Protein AF-A0A840R7R4-F1 (afdb_monomer)

pLDDT: mean 83.53, std 17.52, range [41.25, 98.06]

Structure (mmCIF, N/CA/C/O backbone):
data_AF-A0A840R7R4-F1
#
_entry.id   AF-A0A840R7R4-F1
#
loop_
_atom_site.group_PDB
_atom_site.id
_atom_site.type_symbol
_atom_site.label_atom_id
_atom_site.label_alt_id
_atom_site.label_comp_id
_atom_site.label_asym_id
_atom_site.label_entity_id
_atom_site.label_seq_id
_atom_site.pdbx_PDB_ins_code
_atom_site.Cartn_x
_atom_site.Cartn_y
_atom_site.Cartn_z
_atom_site.occupancy
_atom_site.B_iso_or_equiv
_atom_site.auth_seq_id
_atom_site.auth_comp_id
_atom_site.auth_asym_id
_atom_site.auth_atom_id
_atom_site.pdbx_PDB_model_num
ATOM 1 N N . MET A 1 1 ? -15.921 0.313 33.873 1.00 41.25 1 MET A N 1
ATOM 2 C CA . MET A 1 1 ? -14.542 0.799 34.112 1.00 41.25 1 MET A CA 1
ATOM 3 C C . MET A 1 1 ? -14.118 1.669 32.938 1.00 41.25 1 MET A C 1
ATOM 5 O O . MET A 1 1 ? -13.920 1.138 31.855 1.00 41.25 1 MET A O 1
ATOM 9 N N . SER A 1 2 ? -14.050 2.991 33.118 1.00 49.19 2 SER A N 1
ATOM 10 C CA . SER A 1 2 ? -13.535 3.897 32.081 1.00 49.19 2 SER A CA 1
ATOM 11 C C . SER A 1 2 ? -12.012 3.770 32.035 1.00 49.19 2 SER A C 1
ATOM 13 O O . SER A 1 2 ? -11.354 3.938 33.065 1.00 49.19 2 SER A O 1
ATOM 15 N N . ARG A 1 3 ? -11.452 3.403 30.877 1.00 62.91 3 ARG A N 1
ATOM 16 C CA . ARG A 1 3 ? -9.999 3.324 30.683 1.00 62.91 3 ARG A CA 1
ATOM 17 C C . ARG A 1 3 ? -9.459 4.748 30.832 1.00 62.91 3 ARG A C 1
ATOM 19 O O . ARG A 1 3 ? -9.748 5.599 29.996 1.00 62.91 3 ARG A O 1
ATOM 26 N N . LYS A 1 4 ? -8.726 5.029 31.913 1.00 55.53 4 LYS A N 1
ATOM 27 C CA . LYS A 1 4 ? -7.993 6.292 32.035 1.00 55.53 4 LYS A CA 1
ATOM 28 C C . LYS A 1 4 ? -6.941 6.299 30.924 1.00 55.53 4 LYS A C 1
ATOM 30 O O . LYS A 1 4 ? -6.070 5.433 30.924 1.00 55.53 4 LYS A O 1
ATOM 35 N N . PHE A 1 5 ? -7.084 7.208 29.961 1.00 53.44 5 PHE A N 1
ATOM 36 C CA . PHE A 1 5 ? -6.074 7.431 28.929 1.00 53.44 5 PHE A CA 1
ATOM 37 C C . PHE A 1 5 ? -4.764 7.832 29.624 1.00 53.44 5 PHE A C 1
ATOM 39 O O . PHE A 1 5 ? -4.764 8.658 30.538 1.00 53.44 5 PHE A O 1
ATOM 46 N N . SER A 1 6 ? -3.676 7.162 29.258 1.00 62.78 6 SER A N 1
ATOM 47 C CA . SER A 1 6 ? -2.344 7.388 29.814 1.00 62.78 6 SER A CA 1
ATOM 48 C C . SER A 1 6 ? -1.779 8.702 29.272 1.00 62.78 6 SER A C 1
ATOM 50 O O . SER A 1 6 ? -2.176 9.151 28.203 1.00 62.78 6 SER A O 1
ATOM 52 N N . GLN A 1 7 ? -0.816 9.316 29.961 1.00 57.88 7 GLN A N 1
ATOM 53 C CA . GLN A 1 7 ? -0.132 10.543 29.516 1.00 57.88 7 GLN A CA 1
ATOM 54 C C . GLN A 1 7 ? 0.490 10.406 28.103 1.00 57.88 7 GLN A C 1
ATOM 56 O O . GLN A 1 7 ? 0.671 11.389 27.390 1.00 57.88 7 GLN A O 1
ATOM 61 N N . TYR A 1 8 ? 0.750 9.172 27.656 1.00 56.47 8 TYR A N 1
ATOM 62 C CA . TYR A 1 8 ? 1.186 8.846 26.294 1.00 56.47 8 TYR A CA 1
ATOM 63 C C . TYR A 1 8 ? 0.082 8.941 25.227 1.00 56.47 8 TYR A C 1
ATOM 65 O O . TYR A 1 8 ? 0.380 8.996 24.042 1.00 56.47 8 TYR A O 1
ATOM 73 N N . ASP A 1 9 ? -1.191 8.986 25.595 1.00 57.03 9 ASP A N 1
ATOM 74 C CA . ASP A 1 9 ? -2.274 9.111 24.619 1.00 57.03 9 ASP A CA 1
ATOM 75 C C . ASP A 1 9 ? -2.454 10.560 24.132 1.00 57.03 9 ASP A C 1
ATOM 77 O O . ASP A 1 9 ? -3.085 10.805 23.101 1.00 57.03 9 ASP A O 1
ATOM 81 N N . GLU A 1 10 ? -1.876 11.540 24.836 1.00 60.97 10 GLU A N 1
ATOM 82 C CA . GLU A 1 10 ? -1.972 12.952 24.461 1.00 60.97 10 GLU A CA 1
ATOM 83 C C . GLU A 1 10 ? -1.060 13.338 23.292 1.00 60.97 10 GLU A C 1
ATOM 85 O O . GLU A 1 10 ? -1.437 14.208 22.510 1.00 60.97 10 GLU A O 1
ATOM 90 N N . HIS A 1 11 ? 0.078 12.661 23.092 1.00 67.25 11 HIS A N 1
ATOM 91 C CA . HIS A 1 11 ? 1.031 13.042 22.040 1.00 67.25 11 HIS A CA 1
ATOM 92 C C . HIS A 1 11 ? 0.590 12.662 20.618 1.00 67.25 11 HIS A C 1
ATOM 94 O O . HIS A 1 11 ? 1.151 13.166 19.648 1.00 67.25 11 HIS A O 1
ATOM 100 N N . TRP A 1 12 ? -0.426 11.806 20.469 1.00 70.00 12 TRP A N 1
ATOM 101 C CA . TRP A 1 12 ? -0.993 11.454 19.161 1.00 70.00 12 TRP A CA 1
ATOM 102 C C . TRP A 1 12 ? -2.169 12.339 18.747 1.00 70.00 12 TRP A C 1
ATOM 104 O O . TRP A 1 12 ? -2.634 12.255 17.605 1.00 70.00 12 TRP A O 1
ATOM 114 N N . LYS A 1 13 ? -2.676 13.194 19.645 1.00 73.44 13 LYS A N 1
ATOM 115 C CA . LYS A 1 13 ? -3.764 14.118 19.309 1.00 73.44 13 LYS A CA 1
ATOM 116 C C . LYS A 1 13 ? -3.274 15.101 18.244 1.00 73.44 13 LYS A C 1
ATOM 118 O O . LYS A 1 13 ?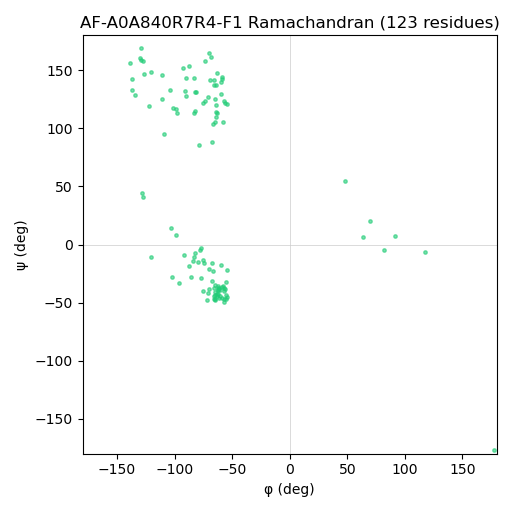 -2.311 15.827 18.448 1.00 73.44 13 LYS A O 1
ATOM 123 N N . GLY A 1 14 ? -3.939 15.105 17.089 1.00 79.94 14 GLY A N 1
ATOM 124 C CA . GLY A 1 14 ? -3.580 15.958 15.949 1.00 79.94 14 GLY A CA 1
ATOM 125 C C . GLY A 1 14 ? -2.451 15.420 15.060 1.00 79.94 14 GLY A C 1
ATOM 126 O O . GLY A 1 14 ? -2.193 16.005 14.011 1.00 79.94 14 GLY A O 1
ATOM 127 N N . VAL A 1 15 ? -1.819 14.293 15.410 1.00 86.38 15 VAL A N 1
ATOM 128 C CA . VAL A 1 15 ? -0.777 13.671 14.581 1.00 86.38 15 VAL A CA 1
ATOM 129 C C . VAL A 1 15 ? -1.400 12.665 13.613 1.00 86.38 15 VAL A C 1
ATOM 131 O O . VAL A 1 15 ? -2.151 11.762 14.002 1.00 86.38 15 VAL A O 1
ATOM 134 N N . ALA A 1 16 ? -1.072 12.804 12.327 1.00 86.12 16 ALA A N 1
ATOM 135 C CA . ALA A 1 16 ? -1.495 11.863 11.300 1.00 86.12 16 ALA A CA 1
ATOM 136 C C . ALA A 1 16 ? -0.862 10.483 11.538 1.00 86.12 16 ALA A C 1
ATOM 138 O O . ALA A 1 16 ? 0.357 10.344 11.607 1.00 86.12 16 ALA A O 1
ATOM 139 N N . HIS A 1 17 ? -1.701 9.455 11.627 1.00 89.19 17 HIS A N 1
ATOM 140 C CA . HIS A 1 17 ? -1.290 8.070 11.824 1.00 89.19 17 HIS A CA 1
ATOM 141 C C . HIS A 1 17 ? -2.124 7.145 10.939 1.00 89.19 17 HIS A C 1
ATOM 143 O O . HIS A 1 17 ? -3.251 7.468 10.554 1.00 89.19 17 HIS A O 1
ATOM 149 N N . ILE A 1 18 ? -1.577 5.973 10.629 1.00 91.56 18 ILE A N 1
ATOM 150 C CA . ILE A 1 18 ? -2.324 4.907 9.963 1.00 91.56 18 ILE A CA 1
ATOM 151 C C . ILE A 1 18 ? -2.986 4.012 11.005 1.00 91.56 18 ILE A C 1
ATOM 153 O O . ILE A 1 18 ? -2.417 3.730 12.057 1.00 91.56 18 ILE A O 1
ATOM 157 N N . ARG A 1 19 ? -4.192 3.536 10.695 1.00 89.88 19 ARG A N 1
ATOM 158 C CA . ARG A 1 19 ? -4.885 2.527 11.498 1.00 89.88 19 ARG A CA 1
ATOM 159 C C . ARG A 1 19 ? -4.953 1.220 10.727 1.00 89.88 19 ARG A C 1
ATOM 161 O O . ARG A 1 19 ? -5.453 1.181 9.597 1.00 89.88 19 ARG A O 1
ATOM 168 N N . ILE A 1 20 ? -4.463 0.163 11.364 1.00 93.12 20 ILE A N 1
ATOM 169 C CA . ILE A 1 20 ? -4.571 -1.212 10.888 1.00 93.12 20 ILE A CA 1
ATOM 170 C C . ILE A 1 20 ? -5.283 -2.005 11.990 1.00 93.12 20 ILE A C 1
ATOM 172 O O . ILE A 1 20 ? -4.780 -2.031 13.115 1.00 93.12 20 ILE A O 1
ATOM 176 N N . PRO A 1 21 ? -6.460 -2.598 11.721 1.00 91.81 21 PRO A N 1
ATOM 177 C CA . PRO A 1 21 ? -7.145 -3.431 12.703 1.00 91.81 21 PRO A CA 1
ATOM 178 C C . PRO A 1 21 ? -6.277 -4.624 13.113 1.00 91.81 21 PRO A C 1
ATOM 180 O O . PRO A 1 21 ? -5.670 -5.266 12.256 1.00 91.81 21 PRO A O 1
ATOM 183 N N . LEU A 1 22 ? -6.268 -4.974 14.404 1.00 93.31 22 LEU A N 1
ATOM 184 C CA . LEU A 1 22 ? -5.521 -6.145 14.886 1.00 93.31 22 LEU A CA 1
ATOM 185 C C . LEU A 1 22 ? -5.968 -7.436 14.189 1.00 93.31 22 LEU A C 1
ATOM 187 O O . LEU A 1 22 ? -5.126 -8.230 13.803 1.00 93.31 22 LEU A O 1
ATOM 191 N N . ALA A 1 23 ? -7.262 -7.575 13.880 1.00 91.44 23 ALA A N 1
ATOM 192 C CA . ALA A 1 23 ? -7.782 -8.708 13.110 1.00 91.44 23 ALA A CA 1
ATOM 193 C C . ALA A 1 23 ? -7.084 -8.903 11.747 1.00 91.44 23 ALA A C 1
ATOM 195 O O . ALA A 1 23 ? -6.928 -10.035 11.294 1.00 91.44 23 ALA A O 1
ATOM 196 N N . VAL A 1 24 ? -6.630 -7.817 11.104 1.00 94.94 24 VAL A N 1
ATOM 197 C CA . VAL A 1 24 ? -5.829 -7.901 9.875 1.00 94.94 24 VAL A CA 1
ATOM 198 C C . VAL A 1 24 ? -4.427 -8.410 10.197 1.00 94.94 24 VAL A C 1
ATOM 200 O O . VAL A 1 24 ? -3.960 -9.335 9.539 1.00 94.94 24 VAL A O 1
ATOM 203 N N . LEU A 1 25 ? -3.771 -7.852 11.218 1.00 94.81 25 LEU A N 1
ATOM 204 C CA . LEU A 1 25 ? -2.408 -8.229 11.614 1.00 94.81 25 LEU A CA 1
ATOM 205 C C . LEU A 1 25 ? -2.307 -9.678 12.122 1.00 94.81 25 LEU A C 1
ATOM 207 O O . LEU A 1 25 ? -1.324 -10.362 11.841 1.00 94.81 25 LEU A O 1
ATOM 211 N N . ASP A 1 26 ? -3.338 -10.160 12.811 1.00 95.00 26 ASP A N 1
ATOM 212 C CA . ASP A 1 26 ? -3.409 -11.512 13.376 1.00 95.00 26 ASP A CA 1
ATOM 213 C C . ASP A 1 26 ? -3.858 -12.564 12.340 1.00 95.00 26 ASP A C 1
ATOM 215 O O . ASP A 1 26 ? -3.763 -13.784 12.559 1.00 95.00 26 ASP A O 1
ATOM 219 N N . SER A 1 27 ? -4.322 -12.113 11.170 1.00 94.44 27 SER A N 1
ATOM 220 C CA . SER A 1 27 ? -4.796 -12.995 10.107 1.00 94.44 27 SER A CA 1
ATOM 221 C C . SER A 1 27 ? -3.676 -13.908 9.572 1.00 94.44 27 SER A C 1
ATOM 223 O O . SER A 1 27 ? -2.503 -13.519 9.513 1.00 94.44 27 SER A O 1
ATOM 225 N N . PRO A 1 28 ? -4.001 -15.138 9.132 1.00 95.56 28 PRO A N 1
ATOM 226 C CA . PRO A 1 28 ? -3.043 -15.987 8.422 1.00 95.56 28 PRO A CA 1
ATOM 227 C C . PRO A 1 28 ? -2.487 -15.309 7.162 1.00 95.56 28 PRO A C 1
ATOM 229 O O . PRO A 1 28 ? -1.293 -15.414 6.890 1.00 95.56 28 PRO A O 1
ATOM 232 N N . ALA A 1 29 ? -3.336 -14.553 6.454 1.00 94.75 29 ALA A N 1
ATOM 233 C CA . ALA A 1 29 ? -2.976 -13.771 5.273 1.00 94.75 29 ALA A CA 1
ATOM 234 C C . ALA A 1 29 ? -1.812 -12.808 5.550 1.00 94.75 29 ALA A C 1
ATOM 236 O O . ALA A 1 29 ? -0.862 -12.757 4.775 1.00 94.75 29 ALA A O 1
ATOM 237 N N . TRP A 1 30 ? -1.840 -12.091 6.677 1.00 97.06 30 TRP A N 1
ATOM 238 C CA . TRP A 1 30 ? -0.760 -11.181 7.065 1.00 97.06 30 TRP A CA 1
ATOM 239 C C . TRP A 1 30 ? 0.527 -11.907 7.464 1.00 97.06 30 TRP A C 1
ATOM 241 O O . TRP A 1 30 ? 1.632 -11.460 7.141 1.00 97.06 30 TRP A O 1
ATOM 251 N N . ARG A 1 31 ? 0.403 -13.040 8.163 1.00 95.69 31 ARG A N 1
ATOM 252 C CA . ARG A 1 31 ? 1.555 -13.804 8.665 1.00 95.69 31 ARG A CA 1
ATOM 253 C C . ARG A 1 31 ? 2.454 -14.323 7.546 1.00 95.69 31 ARG A C 1
ATOM 255 O O . ARG A 1 31 ? 3.671 -14.280 7.705 1.00 95.69 31 ARG A O 1
ATOM 262 N N . VAL A 1 32 ? 1.873 -14.743 6.422 1.00 96.69 32 VAL A N 1
ATOM 263 C CA . VAL A 1 32 ? 2.611 -15.314 5.280 1.00 96.69 32 VAL A CA 1
ATOM 264 C C . VAL A 1 32 ? 3.217 -14.269 4.335 1.00 96.69 32 VAL A C 1
ATOM 266 O O . VAL A 1 32 ? 3.974 -14.628 3.434 1.00 96.69 32 VAL A O 1
ATOM 269 N N . LEU A 1 33 ? 2.909 -12.982 4.521 1.00 97.25 33 LEU A N 1
ATOM 270 C CA . LEU A 1 33 ? 3.461 -11.912 3.694 1.00 97.25 33 LEU A CA 1
ATOM 271 C C . LEU A 1 33 ? 4.972 -11.751 3.880 1.00 97.25 33 LEU A C 1
ATOM 273 O O . LEU A 1 33 ? 5.484 -11.749 5.006 1.00 97.25 33 LEU A O 1
ATOM 277 N N . ALA A 1 34 ? 5.668 -11.480 2.774 1.00 97.19 34 ALA A N 1
ATOM 278 C CA . ALA A 1 34 ? 7.059 -11.053 2.816 1.00 97.19 34 ALA A CA 1
ATOM 279 C C . ALA A 1 34 ? 7.191 -9.643 3.419 1.00 97.19 34 ALA A C 1
ATOM 281 O O . ALA A 1 34 ? 6.241 -8.856 3.440 1.00 97.19 34 ALA A O 1
ATOM 282 N N . PHE A 1 35 ? 8.398 -9.284 3.865 1.00 97.19 35 PHE A N 1
ATOM 283 C CA . PHE A 1 35 ? 8.673 -7.951 4.416 1.00 97.19 35 PHE A CA 1
ATOM 284 C C . PHE A 1 35 ? 8.343 -6.817 3.437 1.00 97.19 35 PHE A C 1
ATOM 286 O O . PHE A 1 35 ? 7.758 -5.816 3.844 1.00 97.19 35 PHE A O 1
ATOM 293 N N . SER A 1 36 ? 8.642 -6.994 2.145 1.00 97.56 36 SER A N 1
ATOM 294 C CA . SER A 1 36 ? 8.275 -6.031 1.099 1.00 97.56 36 SER A CA 1
ATOM 295 C C . SER A 1 36 ? 6.763 -5.850 0.982 1.00 97.56 36 SER A C 1
ATOM 297 O O . SER A 1 36 ? 6.290 -4.735 0.799 1.00 97.56 36 SER A O 1
ATOM 299 N N . ASP A 1 37 ? 5.989 -6.922 1.143 1.00 98.06 37 ASP A N 1
ATOM 300 C CA . ASP A 1 37 ? 4.534 -6.874 1.003 1.00 98.06 37 ASP A CA 1
ATOM 301 C C . ASP A 1 37 ? 3.910 -6.115 2.182 1.00 98.06 37 ASP A C 1
ATOM 303 O O . ASP A 1 37 ? 3.042 -5.265 1.987 1.00 98.06 37 ASP A O 1
ATOM 307 N N . LYS A 1 38 ? 4.414 -6.356 3.401 1.00 98.00 38 LYS A N 1
ATOM 308 C CA . LYS A 1 38 ? 4.013 -5.618 4.610 1.00 98.00 38 LYS A CA 1
ATOM 309 C C . LYS A 1 38 ? 4.378 -4.133 4.508 1.00 98.00 38 LYS A C 1
ATOM 311 O O . LYS A 1 38 ? 3.553 -3.283 4.842 1.00 98.00 38 LYS A O 1
ATOM 316 N N . ALA A 1 39 ? 5.578 -3.821 4.011 1.00 97.69 39 ALA A N 1
ATOM 317 C CA . ALA A 1 39 ? 6.010 -2.445 3.772 1.00 97.69 39 ALA A CA 1
ATOM 318 C C . ALA A 1 39 ? 5.105 -1.747 2.746 1.00 97.69 39 ALA A C 1
ATOM 320 O O . ALA A 1 39 ? 4.607 -0.653 3.008 1.00 97.69 39 ALA A O 1
ATOM 321 N N . LEU A 1 40 ? 4.801 -2.417 1.628 1.00 98.06 40 LEU A N 1
ATOM 322 C CA . LEU A 1 40 ? 3.900 -1.877 0.614 1.00 98.06 40 LEU A CA 1
ATOM 323 C C . LEU A 1 40 ? 2.506 -1.621 1.185 1.00 98.06 40 LEU A C 1
ATOM 325 O O . LEU A 1 40 ? 1.932 -0.565 0.936 1.00 98.06 40 LEU A O 1
ATOM 329 N N . TYR A 1 41 ? 1.962 -2.558 1.964 1.00 97.75 41 TYR A N 1
ATOM 330 C CA . TYR A 1 41 ? 0.666 -2.374 2.609 1.00 97.75 41 TYR A CA 1
ATOM 331 C C . TYR A 1 41 ? 0.647 -1.101 3.463 1.00 97.75 41 TYR A C 1
ATOM 333 O O . TYR A 1 41 ? -0.279 -0.299 3.339 1.00 97.75 41 TYR A O 1
ATOM 341 N N . ALA A 1 42 ? 1.677 -0.881 4.286 1.00 97.00 42 ALA A N 1
ATOM 342 C CA . ALA A 1 42 ? 1.794 0.313 5.119 1.00 97.00 42 ALA A CA 1
ATOM 343 C C . ALA A 1 42 ? 1.903 1.603 4.285 1.00 97.00 42 ALA A C 1
ATOM 345 O O . ALA A 1 42 ? 1.191 2.571 4.565 1.00 97.00 42 ALA A O 1
ATOM 346 N N . ASP A 1 43 ? 2.714 1.604 3.224 1.00 97.06 43 ASP A N 1
ATOM 347 C CA . ASP A 1 43 ? 2.861 2.755 2.325 1.00 97.06 43 ASP A CA 1
ATOM 348 C C . ASP A 1 43 ? 1.551 3.104 1.608 1.00 97.06 43 ASP A C 1
ATOM 350 O O . ASP A 1 43 ? 1.173 4.277 1.526 1.00 97.06 43 ASP A O 1
ATOM 354 N N . LEU A 1 44 ? 0.816 2.098 1.124 1.00 96.50 44 LEU A N 1
ATOM 355 C CA . LEU A 1 44 ? -0.508 2.301 0.535 1.00 96.50 44 LEU A CA 1
ATOM 356 C C . LEU A 1 44 ? -1.507 2.790 1.588 1.00 96.50 44 LEU A C 1
ATOM 358 O O . LEU A 1 44 ? -2.322 3.670 1.306 1.00 96.50 44 LEU A O 1
ATOM 362 N N . ARG A 1 45 ? -1.424 2.283 2.825 1.00 95.69 45 ARG A N 1
ATOM 363 C CA . ARG A 1 45 ? -2.311 2.689 3.922 1.00 95.69 45 ARG A CA 1
ATOM 364 C C . ARG A 1 45 ? -2.059 4.137 4.327 1.00 95.69 45 ARG A C 1
ATOM 366 O O . ARG A 1 45 ? -3.003 4.837 4.670 1.00 95.69 45 ARG A O 1
ATOM 373 N N . ALA A 1 46 ? -0.829 4.631 4.198 1.00 94.81 46 ALA A N 1
ATOM 374 C CA . ALA A 1 46 ? -0.498 6.039 4.415 1.00 94.81 46 ALA A CA 1
ATOM 375 C C . ALA A 1 46 ? -1.121 6.984 3.364 1.00 94.81 46 ALA A C 1
ATOM 377 O O . ALA A 1 46 ? -1.313 8.176 3.631 1.00 94.81 46 ALA A O 1
ATOM 378 N N . LYS A 1 47 ? -1.465 6.471 2.174 1.00 93.50 47 LYS A N 1
ATOM 379 C CA . LYS A 1 47 ? -2.188 7.214 1.122 1.00 93.50 47 LYS A CA 1
ATOM 380 C C . LYS A 1 47 ? -3.707 7.205 1.322 1.00 93.50 47 LYS A C 1
ATOM 382 O O . LYS A 1 47 ? -4.405 8.000 0.692 1.00 93.50 47 LYS A O 1
ATOM 387 N N . LEU A 1 48 ? -4.221 6.341 2.195 1.00 93.38 48 LEU A N 1
ATOM 388 C CA . LEU A 1 48 ? -5.643 6.266 2.497 1.00 93.38 48 LEU A CA 1
ATOM 389 C C . LEU A 1 48 ? -6.119 7.553 3.190 1.00 93.38 48 LEU A C 1
ATOM 391 O O . LEU A 1 48 ? -5.460 8.116 4.068 1.00 93.38 48 LEU A O 1
ATOM 395 N N . ARG A 1 49 ? -7.284 8.022 2.773 1.00 90.38 49 ARG A N 1
ATOM 396 C CA . ARG A 1 49 ? -8.067 9.122 3.333 1.00 90.38 49 ARG A CA 1
ATOM 397 C C . ARG A 1 49 ? -9.491 8.612 3.546 1.00 90.38 49 ARG A C 1
ATOM 399 O O . ARG A 1 49 ? -9.846 7.541 3.061 1.00 90.38 49 ARG A O 1
ATOM 406 N N . SER A 1 50 ? -10.309 9.380 4.256 1.00 83.19 50 SER A N 1
ATOM 407 C CA . SER A 1 50 ? -11.675 8.978 4.618 1.00 83.19 50 SER A CA 1
ATOM 408 C C . SER A 1 50 ? -12.593 8.696 3.428 1.00 83.19 50 SER A C 1
ATOM 410 O O . SER A 1 50 ? -13.614 8.059 3.623 1.00 83.19 50 SER A O 1
ATOM 412 N N . THR A 1 51 ? -12.256 9.163 2.223 1.00 86.00 51 THR A N 1
ATOM 413 C CA . THR A 1 51 ? -13.120 9.060 1.041 1.00 86.00 51 THR A CA 1
ATOM 414 C C . THR A 1 51 ? -12.508 8.282 -0.116 1.00 86.00 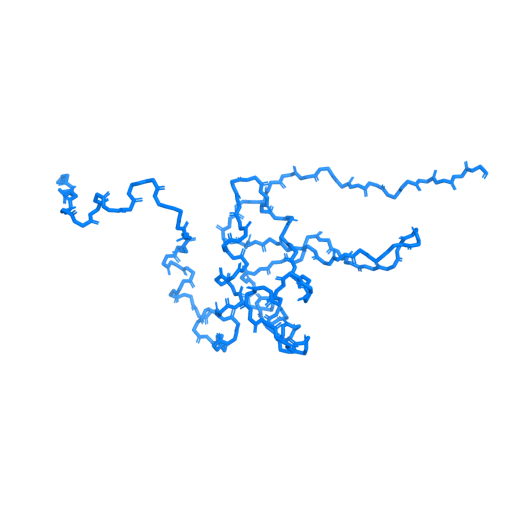51 THR A C 1
ATOM 416 O O . THR A 1 51 ? -13.222 7.974 -1.056 1.00 86.00 51 THR A O 1
ATOM 419 N N . ASN A 1 52 ? -11.211 7.945 -0.095 1.00 89.94 52 ASN A N 1
ATOM 420 C CA . ASN A 1 52 ? -10.501 7.453 -1.287 1.00 89.94 52 ASN A CA 1
ATOM 421 C C . ASN A 1 52 ? -10.251 5.936 -1.310 1.00 89.94 52 ASN A C 1
ATOM 423 O O . ASN A 1 52 ? -9.441 5.473 -2.118 1.00 89.94 52 ASN A O 1
ATOM 427 N N . ASN A 1 53 ? -10.918 5.150 -0.455 1.00 91.50 53 ASN A N 1
ATOM 428 C CA . ASN A 1 53 ? -10.807 3.692 -0.516 1.00 91.50 53 ASN A CA 1
ATOM 429 C C . ASN A 1 53 ? -11.404 3.173 -1.836 1.00 91.50 53 ASN A C 1
ATOM 431 O O . ASN A 1 53 ? -12.620 3.161 -2.008 1.00 91.50 53 ASN A O 1
ATOM 435 N N . GLY A 1 54 ? -10.537 2.770 -2.770 1.00 89.19 54 GLY A N 1
ATOM 436 C CA . GLY A 1 54 ? -10.891 2.464 -4.162 1.00 89.19 54 GLY A CA 1
ATOM 437 C C . GLY A 1 54 ? -10.233 3.357 -5.204 1.00 89.19 54 GLY A C 1
ATOM 438 O O . GLY A 1 54 ? -10.310 3.053 -6.392 1.00 89.19 54 GLY A O 1
ATOM 439 N N . ASN A 1 55 ? -9.522 4.397 -4.773 1.00 92.44 55 ASN A N 1
ATOM 440 C CA . ASN A 1 55 ? -8.748 5.287 -5.629 1.00 92.44 55 ASN A CA 1
ATOM 441 C C . ASN A 1 55 ? -7.296 5.420 -5.136 1.00 92.44 55 ASN A C 1
ATOM 443 O O . ASN A 1 55 ? -6.725 6.510 -5.101 1.00 92.44 55 ASN A O 1
ATOM 447 N N . ILE A 1 56 ? -6.697 4.307 -4.703 1.00 94.44 56 ILE A N 1
ATOM 448 C CA . ILE A 1 56 ? -5.291 4.274 -4.290 1.00 94.44 56 ILE A CA 1
ATOM 449 C C . ILE A 1 56 ? -4.463 3.739 -5.451 1.00 94.44 56 ILE A C 1
ATOM 451 O O . ILE A 1 56 ? -4.607 2.588 -5.853 1.00 94.44 56 ILE A O 1
ATOM 455 N N . ASN A 1 57 ? -3.573 4.566 -5.984 1.00 94.00 57 ASN A N 1
ATOM 456 C CA . ASN A 1 57 ? -2.619 4.168 -7.011 1.00 94.00 57 ASN A CA 1
ATOM 457 C C . ASN A 1 57 ? -1.287 3.709 -6.380 1.00 94.00 57 ASN A C 1
ATOM 459 O O . ASN A 1 57 ? -0.879 4.142 -5.297 1.00 94.00 57 ASN A O 1
ATOM 463 N N . ALA A 1 58 ? -0.592 2.821 -7.084 1.00 93.94 58 ALA A N 1
ATOM 464 C CA . ALA A 1 58 ? 0.714 2.294 -6.689 1.00 93.94 58 ALA A CA 1
ATOM 465 C C . ALA A 1 58 ? 1.714 2.445 -7.842 1.00 93.94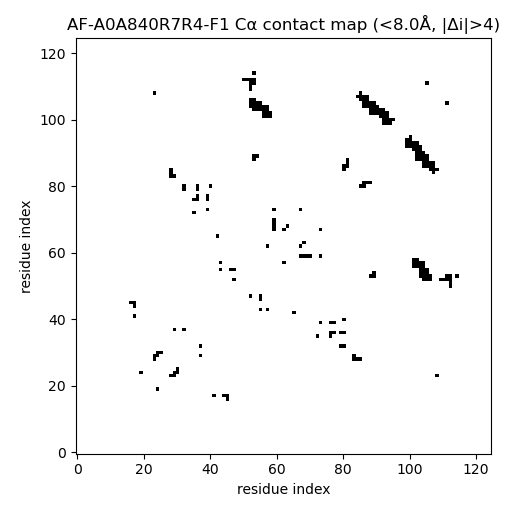 58 ALA A C 1
ATOM 467 O O . ALA A 1 58 ? 2.408 1.502 -8.216 1.00 93.94 58 ALA A O 1
ATOM 468 N N . THR A 1 59 ? 1.726 3.613 -8.491 1.00 93.31 59 THR A N 1
ATOM 469 C CA . THR A 1 59 ? 2.641 3.840 -9.614 1.00 93.31 59 THR A CA 1
ATOM 470 C C . THR A 1 59 ? 4.078 3.916 -9.111 1.00 93.31 59 THR A C 1
ATOM 472 O O . THR A 1 59 ? 4.343 4.494 -8.058 1.00 93.31 59 THR A O 1
ATOM 475 N N . LEU A 1 60 ? 5.033 3.360 -9.866 1.00 93.81 60 LEU A N 1
ATOM 476 C CA . LEU A 1 60 ? 6.437 3.398 -9.450 1.00 93.81 60 LEU A CA 1
ATOM 477 C C . LEU A 1 60 ? 6.938 4.839 -9.266 1.00 93.81 60 LEU A C 1
ATOM 479 O O . LEU A 1 60 ? 7.697 5.094 -8.343 1.00 93.81 60 LEU A O 1
ATOM 483 N N . SER A 1 61 ? 6.497 5.783 -10.102 1.00 93.00 61 SER A N 1
ATOM 484 C CA . SER A 1 61 ? 6.842 7.205 -9.971 1.00 93.00 61 SER A CA 1
ATOM 485 C C . SER A 1 61 ? 6.492 7.769 -8.594 1.00 93.00 61 SER A C 1
ATOM 487 O O . SER A 1 61 ? 7.320 8.439 -7.992 1.00 93.00 61 SER A O 1
ATOM 489 N N . GLU A 1 62 ? 5.313 7.449 -8.059 1.00 92.62 62 GLU A N 1
ATOM 490 C CA . GLU A 1 62 ? 4.913 7.894 -6.719 1.00 92.62 62 GLU A CA 1
ATOM 491 C C . GLU A 1 62 ? 5.623 7.105 -5.619 1.00 92.62 62 GLU A C 1
ATOM 493 O O . GLU A 1 62 ? 6.049 7.672 -4.614 1.00 92.62 62 GLU A O 1
ATOM 498 N N . MET A 1 63 ? 5.770 5.792 -5.807 1.00 95.94 63 MET A N 1
ATOM 499 C CA . MET A 1 63 ? 6.384 4.918 -4.809 1.00 95.94 63 MET A CA 1
ATOM 500 C C . MET A 1 63 ? 7.896 5.158 -4.674 1.00 95.94 63 MET A C 1
ATOM 502 O O . MET A 1 63 ? 8.456 4.885 -3.615 1.00 95.94 63 MET A O 1
ATOM 506 N N . LYS A 1 64 ? 8.563 5.750 -5.675 1.00 95.62 64 LYS A N 1
ATOM 507 C CA . LYS A 1 64 ? 9.962 6.201 -5.560 1.00 95.62 64 LYS A CA 1
ATOM 508 C C . LYS A 1 64 ? 10.169 7.170 -4.397 1.00 95.62 64 LYS A C 1
ATOM 510 O O . LYS A 1 64 ? 11.158 7.044 -3.684 1.00 95.62 64 LYS A O 1
ATOM 515 N N . HIS A 1 65 ? 9.214 8.065 -4.136 1.00 93.44 65 HIS A N 1
ATOM 516 C CA . HIS A 1 65 ? 9.272 8.975 -2.983 1.00 93.44 65 HIS A CA 1
ATOM 517 C C . HIS A 1 65 ? 9.140 8.251 -1.633 1.00 93.44 65 HIS A C 1
ATOM 519 O O . HIS A 1 65 ? 9.466 8.816 -0.595 1.00 93.44 65 HIS A O 1
ATOM 525 N N . ARG A 1 66 ? 8.676 6.996 -1.647 1.00 94.00 66 ARG A N 1
ATOM 526 C CA . ARG A 1 66 ? 8.615 6.081 -0.497 1.00 94.00 66 ARG A CA 1
ATOM 527 C C . ARG A 1 66 ? 9.796 5.095 -0.465 1.00 94.00 66 ARG A C 1
ATOM 529 O O . ARG A 1 66 ? 9.793 4.174 0.337 1.00 94.00 66 ARG A O 1
ATOM 536 N N . GLY A 1 67 ? 10.795 5.264 -1.338 1.00 95.25 67 GLY A N 1
ATOM 537 C CA . GLY A 1 67 ? 11.994 4.418 -1.389 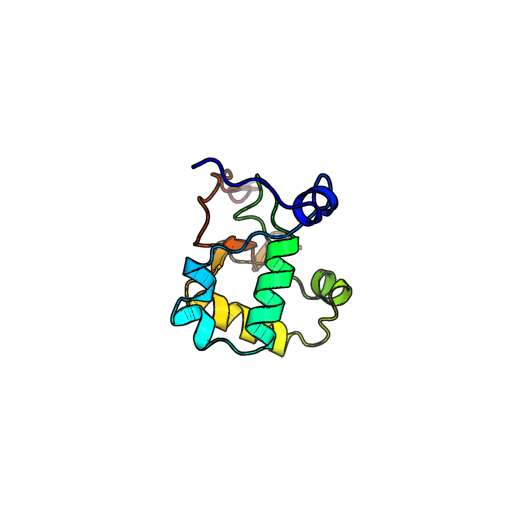1.00 95.25 67 GLY A CA 1
ATOM 538 C C . GLY A 1 67 ? 11.907 3.207 -2.324 1.00 95.25 67 GLY A C 1
ATOM 539 O O . GLY A 1 67 ? 12.828 2.393 -2.355 1.00 95.25 67 GLY A O 1
ATOM 540 N N . TRP A 1 68 ? 10.847 3.071 -3.126 1.00 97.00 68 TRP A N 1
ATOM 541 C CA . TRP A 1 68 ? 10.718 1.954 -4.066 1.00 97.00 68 TRP A CA 1
ATOM 542 C C . TRP A 1 68 ? 11.494 2.208 -5.358 1.00 97.00 68 TRP A C 1
ATOM 544 O O . TRP A 1 68 ? 11.140 3.077 -6.154 1.00 97.00 68 TRP A O 1
ATOM 554 N N . SER A 1 69 ? 12.524 1.403 -5.607 1.00 95.25 69 SER A N 1
ATOM 555 C CA . SER A 1 69 ? 13.357 1.489 -6.816 1.00 95.25 69 SER A CA 1
ATOM 556 C C . SER A 1 69 ? 13.032 0.419 -7.866 1.00 95.25 69 SER A C 1
ATOM 558 O O . SER A 1 69 ? 13.200 0.659 -9.061 1.00 95.25 69 SER A O 1
ATOM 560 N N . SER A 1 70 ? 12.530 -0.745 -7.442 1.00 96.25 70 SER A N 1
ATOM 561 C CA . SER A 1 70 ? 12.271 -1.903 -8.307 1.00 96.25 70 SER A CA 1
ATOM 562 C C . SER A 1 70 ? 10.790 -2.037 -8.666 1.00 96.25 70 SER A C 1
ATOM 564 O O . SER A 1 70 ? 9.946 -2.303 -7.805 1.00 96.25 70 SER A O 1
ATOM 566 N N . SER A 1 71 ? 10.479 -1.929 -9.963 1.00 94.94 71 SER A N 1
ATOM 567 C CA . SER A 1 71 ? 9.143 -2.226 -10.502 1.00 94.94 71 SER A CA 1
ATOM 568 C C . SER A 1 71 ? 8.732 -3.675 -10.246 1.00 94.94 71 SER A C 1
ATOM 570 O O . SER A 1 71 ? 7.578 -3.931 -9.912 1.00 94.94 71 SER A O 1
ATOM 572 N N . ALA A 1 72 ? 9.671 -4.616 -10.371 1.00 97.12 72 ALA A N 1
ATOM 573 C CA . ALA A 1 72 ? 9.419 -6.039 -10.186 1.00 97.12 72 ALA A CA 1
ATOM 574 C C . ALA A 1 72 ? 9.017 -6.358 -8.741 1.00 97.12 72 ALA A C 1
ATOM 576 O O . ALA A 1 72 ? 8.049 -7.086 -8.520 1.00 97.12 72 ALA A O 1
ATOM 577 N N . THR A 1 73 ? 9.707 -5.769 -7.757 1.00 97.31 73 THR A N 1
ATOM 578 C CA . THR A 1 73 ? 9.376 -5.953 -6.336 1.00 97.31 73 THR A CA 1
ATOM 579 C C . THR A 1 73 ? 8.012 -5.352 -6.022 1.00 97.31 73 THR A C 1
ATOM 581 O O . THR A 1 73 ? 7.174 -6.030 -5.436 1.00 97.31 73 THR A O 1
ATOM 584 N N . LEU A 1 74 ? 7.756 -4.120 -6.478 1.00 97.25 74 LEU A N 1
ATOM 585 C CA . LEU A 1 74 ? 6.464 -3.456 -6.297 1.00 97.25 74 LEU A CA 1
ATOM 586 C C . LEU A 1 74 ? 5.316 -4.285 -6.890 1.00 97.25 74 LEU A C 1
ATOM 588 O O . LEU A 1 74 ? 4.304 -4.511 -6.231 1.00 97.25 74 LEU A O 1
ATOM 592 N N . TRP A 1 75 ? 5.486 -4.785 -8.116 1.00 96.00 75 TRP A N 1
ATOM 593 C CA . TRP A 1 75 ? 4.480 -5.602 -8.791 1.00 96.00 75 TRP A CA 1
ATOM 594 C C . TRP A 1 75 ? 4.248 -6.942 -8.085 1.00 96.00 75 TRP A C 1
ATOM 596 O O . TRP A 1 75 ? 3.100 -7.328 -7.868 1.00 96.00 75 TRP A O 1
ATOM 606 N N . LYS A 1 76 ? 5.319 -7.633 -7.673 1.00 97.75 76 LYS A N 1
ATOM 607 C CA . LYS A 1 76 ? 5.224 -8.881 -6.901 1.00 97.75 76 LYS A CA 1
ATOM 608 C C . LYS A 1 76 ? 4.461 -8.661 -5.595 1.00 97.75 76 LYS A C 1
ATOM 610 O O . LYS A 1 76 ? 3.557 -9.435 -5.287 1.00 97.75 76 LYS A O 1
ATOM 615 N N . SER A 1 77 ? 4.778 -7.590 -4.870 1.00 98.00 77 SER A N 1
ATOM 616 C CA . SER A 1 77 ? 4.105 -7.250 -3.618 1.00 98.00 77 SER A CA 1
ATOM 617 C C . SER A 1 77 ? 2.632 -6.901 -3.817 1.00 98.00 77 SER A C 1
ATOM 619 O O . SER A 1 77 ? 1.800 -7.395 -3.062 1.00 98.00 77 SER A O 1
ATOM 621 N N . LEU A 1 78 ? 2.277 -6.150 -4.867 1.00 97.31 78 LEU A N 1
ATOM 622 C CA . LEU A 1 78 ? 0.872 -5.912 -5.223 1.00 97.31 78 LEU A CA 1
ATOM 623 C C . LEU A 1 78 ? 0.128 -7.229 -5.461 1.00 97.31 78 LEU A C 1
ATOM 625 O O . LEU A 1 78 ? -0.916 -7.457 -4.855 1.00 97.31 78 LEU A O 1
ATOM 629 N N . ARG A 1 79 ? 0.696 -8.135 -6.269 1.00 97.19 79 ARG A N 1
ATOM 630 C CA . ARG A 1 79 ? 0.076 -9.439 -6.542 1.00 97.19 79 ARG A CA 1
ATOM 631 C C . ARG A 1 79 ? -0.073 -10.299 -5.297 1.00 97.19 79 ARG A C 1
ATOM 633 O O . ARG A 1 79 ? -1.088 -10.973 -5.160 1.00 97.19 79 ARG A O 1
ATOM 640 N N . ASN A 1 80 ? 0.905 -10.288 -4.398 1.00 97.94 80 ASN A N 1
ATOM 641 C CA . ASN A 1 80 ? 0.808 -11.019 -3.139 1.00 97.94 80 ASN A CA 1
ATOM 642 C C . ASN A 1 80 ? -0.312 -10.461 -2.255 1.00 97.94 80 ASN A C 1
ATOM 644 O O . ASN A 1 80 ? -1.141 -11.232 -1.778 1.00 97.94 80 ASN A O 1
ATOM 648 N N . LEU A 1 81 ? -0.390 -9.138 -2.090 1.00 98.00 81 LEU A N 1
ATOM 649 C CA . LEU A 1 81 ? -1.446 -8.497 -1.301 1.00 98.00 81 LEU A CA 1
ATOM 650 C C . LEU A 1 81 ? -2.846 -8.745 -1.885 1.00 98.00 81 LEU A C 1
ATOM 652 O O . LEU A 1 81 ? -3.782 -8.992 -1.124 1.00 98.00 81 LEU A O 1
ATOM 656 N N . GLU A 1 82 ? -2.987 -8.721 -3.215 1.00 96.94 82 GLU A N 1
ATOM 657 C CA . GLU A 1 82 ? -4.238 -9.068 -3.903 1.00 96.94 82 GLU A CA 1
ATOM 658 C C . GLU A 1 82 ? -4.618 -10.537 -3.696 1.00 96.94 82 GLU A C 1
ATOM 660 O O . GLU A 1 82 ? -5.752 -10.840 -3.333 1.00 96.94 82 GLU A O 1
ATOM 665 N N . ARG A 1 83 ? -3.669 -11.463 -3.886 1.00 96.94 83 ARG A N 1
ATOM 666 C CA . ARG A 1 83 ? -3.899 -12.908 -3.712 1.00 96.94 83 ARG A CA 1
ATOM 667 C C . ARG A 1 83 ? -4.281 -13.271 -2.282 1.00 96.94 83 ARG A C 1
ATOM 669 O O . ARG A 1 83 ? -5.094 -14.165 -2.086 1.00 96.94 83 ARG A O 1
ATOM 676 N N . MET A 1 84 ? -3.702 -12.584 -1.300 1.00 96.19 84 MET A N 1
ATOM 677 C CA . MET A 1 84 ? -4.043 -12.751 0.114 1.00 96.19 84 MET A CA 1
ATOM 678 C C . MET A 1 84 ? -5.357 -12.052 0.500 1.00 96.19 84 MET A C 1
ATOM 680 O O . MET A 1 84 ? -5.778 -12.143 1.650 1.00 96.19 84 MET A O 1
ATOM 684 N N . GLY A 1 85 ? -6.002 -11.345 -0.435 1.0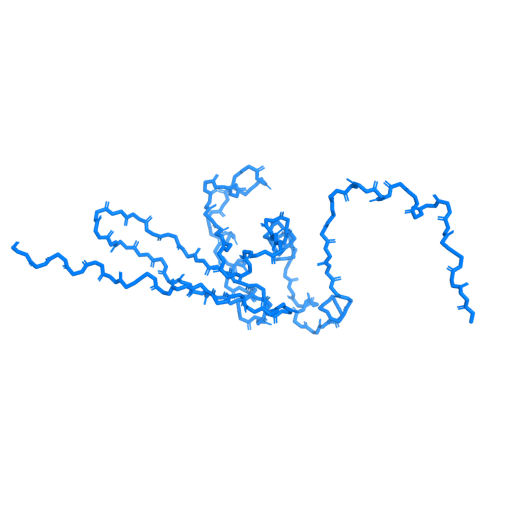0 95.75 85 GLY A N 1
ATOM 685 C CA . GLY A 1 85 ? -7.281 -10.677 -0.214 1.00 95.75 85 GLY A CA 1
ATOM 686 C C . GLY A 1 85 ? -7.203 -9.471 0.718 1.00 95.75 85 GLY A C 1
ATOM 687 O O . GLY A 1 85 ? -8.226 -9.079 1.268 1.00 95.75 85 GLY A O 1
ATOM 688 N N . LEU A 1 86 ? -6.019 -8.883 0.917 1.00 96.31 86 LEU A N 1
ATOM 689 C CA . LEU A 1 86 ? -5.814 -7.702 1.772 1.00 96.31 86 LEU A CA 1
ATOM 690 C C . LEU A 1 86 ? -6.072 -6.391 1.018 1.00 96.31 86 LEU A C 1
ATOM 692 O O . LEU A 1 86 ? -6.471 -5.382 1.604 1.00 96.31 86 LEU A O 1
ATOM 696 N N . ILE A 1 87 ? -5.855 -6.417 -0.296 1.00 96.75 87 ILE A N 1
ATOM 697 C CA . ILE A 1 87 ? -6.246 -5.356 -1.221 1.00 96.75 87 ILE A CA 1
ATOM 698 C C . ILE A 1 87 ? -6.996 -5.964 -2.404 1.00 96.75 87 ILE A C 1
ATOM 700 O O . ILE A 1 87 ? -6.873 -7.153 -2.685 1.00 96.75 87 ILE A O 1
ATOM 704 N N . ALA A 1 88 ? -7.748 -5.140 -3.122 1.00 95.06 88 ALA A N 1
ATOM 705 C CA . ALA A 1 88 ? -8.375 -5.524 -4.380 1.00 95.06 88 ALA A CA 1
ATOM 706 C C . ALA A 1 88 ? -8.217 -4.408 -5.412 1.00 95.06 88 ALA A C 1
ATOM 708 O O . ALA A 1 88 ? -8.319 -3.228 -5.067 1.00 95.06 88 ALA A O 1
ATOM 709 N N . GLN A 1 89 ? -7.993 -4.767 -6.675 1.00 93.88 89 GLN A N 1
ATOM 710 C CA . GLN A 1 89 ? -7.991 -3.807 -7.773 1.00 93.88 89 GLN A CA 1
ATOM 711 C C . GLN A 1 89 ? -9.420 -3.326 -8.052 1.00 93.88 89 GLN A C 1
ATOM 713 O O . GLN A 1 89 ? -10.329 -4.126 -8.260 1.00 93.88 89 GLN A O 1
ATOM 718 N N . THR A 1 90 ? -9.621 -2.013 -8.064 1.00 90.00 90 THR A N 1
ATOM 719 C CA . THR A 1 90 ? -10.905 -1.371 -8.387 1.00 90.00 90 THR A CA 1
ATOM 720 C C . THR A 1 90 ? -10.984 -0.939 -9.841 1.00 90.00 90 THR A C 1
ATOM 722 O O . THR A 1 90 ? -12.053 -0.996 -10.443 1.00 90.00 90 THR A O 1
ATOM 725 N N . ARG A 1 91 ? -9.851 -0.541 -10.429 1.00 88.50 91 ARG A N 1
ATOM 726 C CA . ARG A 1 91 ? -9.744 -0.190 -11.847 1.00 88.50 91 ARG A CA 1
ATOM 727 C C . ARG A 1 91 ? -8.515 -0.837 -12.453 1.00 88.50 91 ARG A C 1
ATOM 729 O O . ARG A 1 91 ? -7.407 -0.671 -11.940 1.00 88.50 91 ARG A O 1
ATOM 736 N N . GLN A 1 92 ? -8.722 -1.530 -13.567 1.00 84.88 92 GLN A N 1
ATOM 737 C CA . GLN A 1 92 ? -7.631 -1.986 -14.412 1.00 84.88 92 GLN A CA 1
ATOM 738 C C . GLN A 1 92 ? -7.046 -0.799 -15.173 1.00 84.88 92 GLN A C 1
ATOM 740 O O . GLN A 1 92 ? -7.756 -0.068 -15.859 1.00 84.88 92 GLN A O 1
ATOM 745 N N . GLY A 1 93 ? -5.745 -0.590 -15.006 1.00 79.62 93 GLY A N 1
ATOM 746 C CA . GLY A 1 93 ? -4.973 0.321 -15.832 1.00 79.62 93 GLY A CA 1
ATOM 747 C C . GLY A 1 93 ? -4.798 -0.227 -17.246 1.00 79.62 93 GLY A C 1
ATOM 748 O O . GLY A 1 93 ? -5.012 -1.407 -17.516 1.00 79.62 93 GLY A O 1
ATOM 749 N N . GLY A 1 94 ? -4.385 0.635 -18.163 1.00 79.94 94 GLY A N 1
ATOM 750 C CA . GLY A 1 94 ? -4.267 0.299 -19.576 1.00 79.94 94 GLY A CA 1
AT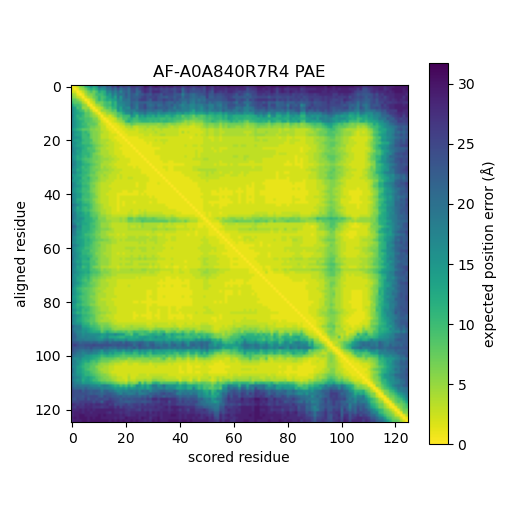OM 751 C C . GLY A 1 94 ? -3.838 1.501 -20.400 1.00 79.94 94 GLY A C 1
ATOM 752 O O . GLY A 1 94 ? -3.571 2.575 -19.860 1.00 79.94 94 GLY A O 1
ATOM 753 N N . ILE A 1 95 ? -3.758 1.311 -21.711 1.00 74.62 95 ILE A N 1
ATOM 754 C CA . ILE A 1 95 ? -3.587 2.406 -22.664 1.00 74.62 95 ILE A CA 1
ATOM 755 C C . ILE A 1 95 ? -4.983 2.718 -23.196 1.00 74.62 95 ILE A C 1
ATOM 757 O O . ILE A 1 95 ? -5.593 1.871 -23.841 1.00 74.62 95 ILE A O 1
ATOM 761 N N . GLY A 1 96 ? -5.506 3.899 -22.881 1.00 64.00 96 GLY A N 1
ATOM 762 C CA . GLY A 1 96 ? -6.812 4.356 -23.351 1.00 64.00 96 GLY A CA 1
ATOM 763 C C . GLY A 1 96 ? -6.714 5.813 -23.773 1.00 64.00 96 GLY A C 1
ATOM 764 O O . GLY A 1 96 ? -6.102 6.604 -23.058 1.00 64.00 96 GLY A O 1
ATOM 765 N N . GLY A 1 97 ? -7.258 6.157 -24.946 1.00 60.88 97 GLY A N 1
ATOM 766 C CA . GLY A 1 97 ? -7.323 7.542 -25.431 1.00 60.88 97 GLY A CA 1
ATOM 767 C C . GLY A 1 97 ? -5.994 8.298 -25.319 1.00 60.88 97 GLY A C 1
ATOM 768 O O . GLY A 1 97 ? -5.929 9.328 -24.657 1.00 60.88 97 GLY A O 1
ATOM 769 N N . MET A 1 98 ? -4.914 7.747 -25.889 1.00 63.66 98 MET A N 1
ATOM 770 C CA . MET A 1 98 ? -3.556 8.329 -25.884 1.00 63.66 98 MET A CA 1
ATOM 771 C C . MET A 1 98 ? -2.875 8.492 -24.508 1.00 63.66 98 MET A C 1
ATOM 773 O O . MET A 1 98 ? -1.777 9.039 -24.445 1.00 63.66 98 MET A O 1
ATOM 777 N N . SER A 1 99 ? -3.456 7.994 -23.409 1.00 69.25 99 SER A N 1
ATOM 778 C CA . SER A 1 99 ? -2.884 8.132 -22.062 1.00 69.25 99 SER A CA 1
ATOM 779 C C . SER A 1 99 ? -2.743 6.797 -21.329 1.00 69.25 99 SER A C 1
ATOM 781 O O . SER A 1 99 ? -3.548 5.875 -21.475 1.00 69.25 99 SER A O 1
ATOM 783 N N . LYS A 1 100 ? -1.693 6.691 -20.503 1.00 74.81 100 LYS A N 1
ATOM 784 C CA . LYS A 1 100 ? -1.457 5.531 -19.637 1.00 74.81 100 LYS A CA 1
ATOM 785 C C . LYS A 1 100 ? -2.265 5.673 -18.351 1.00 74.81 100 LYS A C 1
ATOM 787 O O . LYS A 1 100 ? -1.976 6.525 -17.516 1.00 74.81 100 LYS A O 1
ATOM 792 N N . ILE A 1 101 ? -3.246 4.799 -18.174 1.00 83.12 101 ILE A N 1
ATOM 793 C CA . ILE A 1 101 ? -4.090 4.727 -16.983 1.00 83.12 101 ILE A CA 1
ATOM 794 C C . ILE A 1 101 ? -3.444 3.757 -15.990 1.00 83.12 101 ILE A C 1
ATOM 796 O O . ILE A 1 101 ? -3.039 2.653 -16.359 1.00 83.12 101 ILE A O 1
ATOM 800 N N . CYS A 1 102 ? -3.327 4.157 -14.723 1.00 86.06 102 CYS A N 1
ATOM 801 C CA . CYS A 1 102 ? -2.782 3.309 -13.665 1.00 86.06 102 CYS A CA 1
ATOM 802 C C . CYS A 1 102 ? -3.853 2.425 -13.009 1.00 86.06 102 CYS A C 1
ATOM 804 O O . CYS A 1 102 ? -5.037 2.780 -12.960 1.00 86.06 102 CYS A O 1
ATOM 806 N N . ASN A 1 103 ? -3.405 1.288 -12.468 1.00 89.69 103 ASN A N 1
ATOM 807 C CA . ASN A 1 103 ? -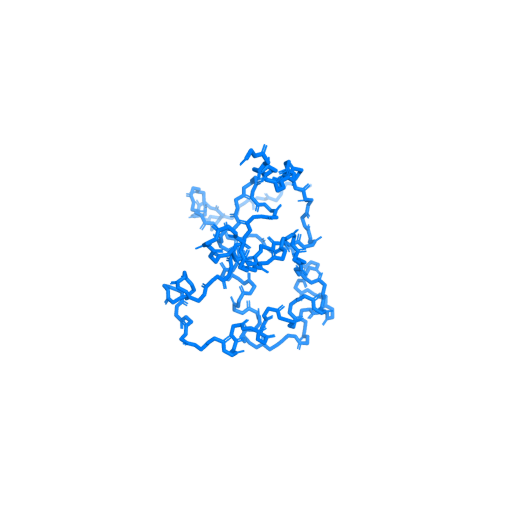4.233 0.449 -11.611 1.00 89.69 103 ASN A CA 1
ATOM 808 C C . ASN A 1 103 ? -4.595 1.214 -10.336 1.00 89.69 103 ASN A C 1
ATOM 810 O O . ASN A 1 103 ? -3.731 1.855 -9.725 1.00 89.69 103 ASN A O 1
ATOM 814 N N . LEU A 1 104 ? -5.856 1.093 -9.934 1.00 93.69 104 LEU A N 1
ATOM 815 C CA . LEU A 1 104 ? -6.349 1.585 -8.656 1.00 93.69 104 LEU A CA 1
ATOM 816 C C . LEU A 1 104 ? -6.707 0.412 -7.758 1.00 93.69 104 LEU A C 1
ATOM 818 O O . LEU A 1 104 ? -7.186 -0.617 -8.235 1.00 93.69 104 LEU A O 1
ATOM 822 N N . TYR A 1 105 ? -6.485 0.596 -6.464 1.00 95.06 105 TYR A N 1
ATOM 823 C CA . TYR A 1 105 ? -6.701 -0.411 -5.444 1.00 95.06 105 TYR A CA 1
ATOM 824 C C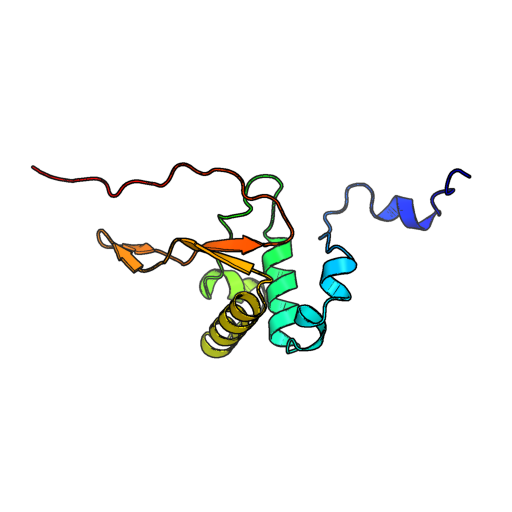 . TYR A 1 105 ? -7.554 0.137 -4.298 1.00 95.06 105 TYR A C 1
ATOM 826 O O . TYR A 1 105 ? -7.644 1.348 -4.061 1.00 95.06 105 TYR A O 1
ATOM 834 N N . ARG A 1 106 ? -8.159 -0.795 -3.568 1.00 94.88 106 ARG A N 1
ATOM 835 C CA . ARG A 1 106 ? -8.824 -0.592 -2.280 1.00 94.88 106 ARG A CA 1
ATOM 836 C C . ARG A 1 106 ? -8.291 -1.571 -1.252 1.00 94.88 106 ARG A C 1
ATOM 838 O O . ARG A 1 106 ? -7.842 -2.657 -1.613 1.00 94.88 106 ARG A O 1
ATOM 845 N N . PHE A 1 107 ? -8.445 -1.222 0.013 1.00 96.25 107 PHE A N 1
ATOM 846 C CA . PHE A 1 107 ? -8.335 -2.177 1.102 1.00 96.25 107 PHE A CA 1
ATOM 847 C C . PHE A 1 107 ? -9.656 -2.921 1.297 1.00 96.25 107 PHE A C 1
ATOM 849 O O . PHE A 1 107 ? -10.736 -2.352 1.114 1.00 96.25 107 PHE A O 1
ATOM 856 N N . THR A 1 108 ? -9.567 -4.202 1.638 1.00 93.81 108 THR A N 1
ATOM 857 C CA . THR A 1 108 ? -10.732 -5.082 1.813 1.00 93.81 108 THR A CA 1
ATOM 858 C C . THR A 1 108 ? -11.307 -5.047 3.227 1.00 93.81 108 THR A C 1
ATOM 860 O O . THR A 1 108 ? -12.473 -5.386 3.398 1.00 93.81 108 THR A O 1
ATOM 863 N N . ASP A 1 109 ? -10.538 -4.578 4.215 1.00 90.31 109 ASP A N 1
ATOM 864 C CA . ASP A 1 109 ? -10.974 -4.391 5.607 1.00 90.31 109 ASP A CA 1
ATOM 865 C C . ASP A 1 109 ? -11.826 -3.127 5.821 1.00 90.31 109 ASP A C 1
ATOM 867 O O . ASP A 1 109 ? -12.324 -2.892 6.920 1.00 90.31 109 ASP A O 1
ATOM 871 N N . LEU A 1 110 ? -11.989 -2.303 4.783 1.00 85.38 110 LEU A N 1
ATOM 872 C CA . LEU A 1 110 ? -12.754 -1.061 4.813 1.00 85.38 110 LEU A CA 1
ATOM 873 C C . LEU A 1 110 ? -13.900 -1.095 3.795 1.00 85.38 110 LEU A C 1
ATOM 875 O O . LEU A 1 110 ? -13.737 -1.678 2.716 1.00 85.38 110 LEU A O 1
ATOM 879 N N . PRO A 1 111 ? -15.034 -0.425 4.087 1.00 73.94 111 PRO A N 1
ATOM 880 C CA . PRO A 1 111 ? -16.101 -0.262 3.112 1.00 73.94 111 PRO A CA 1
ATOM 881 C C . PRO A 1 111 ? -15.566 0.453 1.868 1.00 73.94 111 PRO A C 1
ATOM 883 O O . PRO A 1 111 ? -14.686 1.317 1.941 1.00 73.94 111 PRO A O 1
ATOM 886 N N . VAL A 1 112 ? -16.072 0.053 0.707 1.00 63.72 112 VAL A N 1
ATOM 887 C CA . VAL A 1 112 ? -15.766 0.727 -0.556 1.00 63.72 112 VAL A CA 1
ATOM 888 C C . VAL A 1 112 ? -16.675 1.939 -0.650 1.00 63.72 112 VAL A C 1
ATOM 890 O O . VAL A 1 112 ? -17.874 1.812 -0.416 1.00 63.72 112 VAL A O 1
ATOM 893 N N . HIS A 1 113 ? -16.118 3.102 -0.969 1.00 58.53 113 HIS A N 1
ATOM 894 C CA . HIS A 1 113 ? -16.947 4.250 -1.313 1.00 58.53 113 HI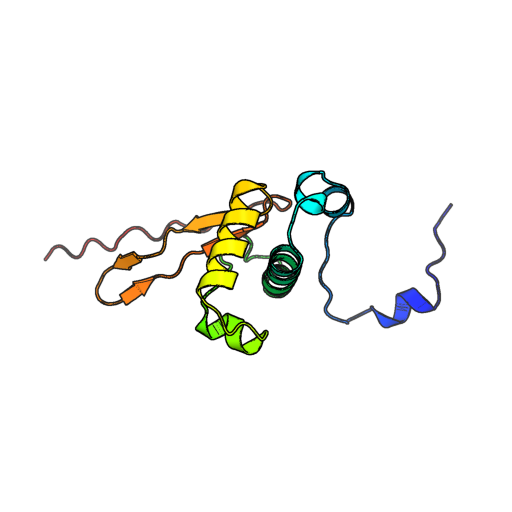S A CA 1
ATOM 895 C C . HIS A 1 113 ? -17.350 4.131 -2.780 1.00 58.53 113 HIS A C 1
ATOM 897 O O . HIS A 1 113 ? -16.496 3.879 -3.634 1.00 58.53 113 HIS A O 1
ATOM 903 N N . ASP A 1 114 ? -18.641 4.292 -3.063 1.00 45.72 114 ASP A N 1
ATOM 904 C CA . ASP A 1 114 ? -19.138 4.322 -4.433 1.00 45.72 114 ASP A CA 1
ATOM 905 C C . ASP A 1 114 ? -18.530 5.525 -5.158 1.00 45.72 114 ASP A C 1
ATOM 907 O O . ASP A 1 114 ? -18.793 6.682 -4.833 1.00 45.72 114 ASP A O 1
ATOM 911 N N . PHE A 1 115 ? -17.687 5.243 -6.148 1.00 51.62 115 PHE A N 1
ATOM 912 C CA . PHE A 1 115 ? -17.252 6.224 -7.130 1.00 51.62 115 PHE A CA 1
ATOM 913 C C . PHE A 1 115 ? -18.009 5.949 -8.427 1.00 51.62 115 PHE A C 1
ATOM 915 O O . PHE A 1 115 ? -18.047 4.789 -8.854 1.00 51.62 115 PHE A O 1
ATOM 922 N N . PRO A 1 116 ? -18.588 6.971 -9.087 1.00 42.53 116 PRO A N 1
ATOM 923 C CA . PRO A 1 116 ? -19.195 6.768 -10.391 1.00 42.53 116 PRO A CA 1
ATOM 924 C C . PRO A 1 116 ? -18.130 6.200 -11.333 1.00 42.53 116 PRO A C 1
ATOM 926 O O . PRO A 1 116 ? -17.047 6.774 -11.486 1.00 42.53 116 PRO A O 1
ATOM 929 N N . LYS A 1 117 ? -18.415 5.036 -11.931 1.00 48.41 117 LYS A N 1
ATOM 930 C CA . LYS A 1 117 ? -17.589 4.491 -13.011 1.00 48.41 117 LYS A CA 1
ATOM 931 C C . LYS A 1 117 ? -17.498 5.578 -14.077 1.00 48.41 117 LYS A C 1
ATOM 933 O O . LYS A 1 117 ? -18.524 6.018 -14.582 1.00 48.41 117 LYS A O 1
ATOM 938 N N . GLN A 1 118 ? -16.287 6.030 -14.398 1.00 51.53 118 GLN A N 1
ATOM 939 C CA . GLN A 1 118 ? -16.102 6.855 -15.584 1.00 51.53 118 GLN A CA 1
ATOM 940 C C . GLN A 1 118 ? -16.388 5.954 -16.781 1.00 51.53 118 GLN A C 1
ATOM 942 O O . GLN A 1 118 ? -15.589 5.068 -17.093 1.00 51.53 118 GLN A O 1
ATOM 947 N N . GLU A 1 119 ? -17.565 6.123 -17.378 1.00 41.81 119 GLU A N 1
ATOM 948 C CA . GLU A 1 119 ? -17.874 5.483 -18.647 1.00 41.81 119 GLU A CA 1
ATOM 949 C C . GLU A 1 119 ? -16.853 5.947 -19.691 1.00 41.81 119 GLU A C 1
ATOM 951 O O . GLU A 1 119 ? -16.407 7.102 -19.648 1.00 41.81 119 GLU A O 1
ATOM 956 N N . PRO A 1 120 ? -16.419 5.060 -20.601 1.00 44.25 120 PRO A N 1
ATOM 957 C CA . PRO A 1 120 ? -15.601 5.490 -21.719 1.00 44.25 120 PRO A CA 1
ATOM 958 C C . PRO A 1 120 ? -16.376 6.573 -22.473 1.00 44.25 120 PRO A C 1
ATOM 960 O O . PRO A 1 120 ? -17.503 6.349 -22.907 1.00 44.25 120 PRO A O 1
ATOM 963 N N . VAL A 1 121 ? -15.785 7.762 -22.591 1.00 50.81 121 VAL A N 1
ATOM 964 C CA . VAL A 1 121 ? -16.328 8.833 -23.427 1.00 50.81 121 VAL A CA 1
ATOM 965 C C . VAL A 1 121 ? -16.422 8.284 -24.852 1.00 50.81 121 VAL A C 1
ATOM 967 O O . VAL A 1 121 ? -15.404 8.099 -25.519 1.00 50.81 121 VAL A O 1
ATOM 970 N N . ASN A 1 122 ? -17.643 7.978 -25.292 1.00 47.50 122 ASN A N 1
ATOM 971 C CA . ASN A 1 122 ? -17.953 7.638 -26.674 1.00 47.50 122 ASN A CA 1
ATOM 972 C C . ASN A 1 122 ? -17.751 8.896 -27.527 1.00 47.50 122 ASN A C 1
ATOM 974 O O . ASN A 1 122 ? -18.681 9.670 -27.734 1.00 47.50 122 ASN A O 1
ATOM 978 N N . ASN A 1 123 ? -16.532 9.112 -28.018 1.00 48.81 123 ASN A N 1
ATOM 979 C CA . ASN A 1 123 ? -16.303 10.055 -29.106 1.00 48.81 123 ASN A CA 1
ATOM 980 C C . ASN A 1 123 ? -16.704 9.373 -30.417 1.00 48.81 123 ASN A C 1
ATOM 982 O O . ASN A 1 123 ? -15.884 8.753 -31.091 1.00 48.81 123 ASN A O 1
ATOM 986 N N . SER A 1 124 ? -17.992 9.463 -30.740 1.00 46.38 124 SER A N 1
ATOM 987 C CA . SER A 1 124 ? -18.522 9.228 -32.080 1.00 46.38 124 SER A CA 1
ATOM 988 C C . SER A 1 124 ? -18.963 10.568 -32.659 1.00 46.38 124 SER A C 1
ATOM 990 O O . SER A 1 124 ? -20.075 11.006 -32.377 1.00 46.38 124 SER A O 1
ATOM 992 N N . VAL A 1 125 ? -18.079 11.201 -33.436 1.00 44.22 125 VAL A N 1
ATOM 993 C CA . VAL A 1 125 ? -18.403 12.036 -34.607 1.00 44.22 125 VAL A CA 1
ATOM 994 C C . VAL A 1 125 ? -17.293 11.825 -35.626 1.00 44.22 125 VAL A C 1
ATOM 996 O O . VAL A 1 125 ? -16.115 11.920 -35.211 1.00 44.22 125 VAL A O 1
#

Secondary structure (DSSP, 8-state):
------GGGSTTTT-------HHHHTSHHHHT--HHHHHHHHHHHHH--TT-TT-EE--HHHHGGGT---HHHHHHHHHHHHHTTSEEEEE--EEETTEEEPPEEEESSSPPP-PPP--------

Nearest PDB structures (foldseek):
  2b0l-assembly2_C  TM=6.390E-01  e=5.745E-02  Bacillus subtilis
  2dpd-assembly1_B  TM=6.445E-01  e=4.473E-02  Bacillus subtilis
  1j0r-assembly2_B  TM=5.084E-01  e=4.473E-02  Bacillus subtilis
  2cwe-assembly1_A  TM=5.338E-01  e=3.112E-01  Pyrococcus horikoshii OT3
  6kf9-assembly1_G  TM=4.785E-01  e=4.255E-01  Thermococcus kodakarensis KOD1

Solvent-accessible surface area (backbone atoms only — not comparable to full-atom values): 7928 Å² total; per-residue (Å²): 135,84,81,77,78,53,84,75,60,60,75,52,67,94,53,92,76,78,87,75,60,63,73,55,65,72,28,71,58,50,67,74,49,53,72,65,32,54,50,49,50,52,59,54,48,66,70,58,54,100,74,43,40,42,66,41,69,79,48,61,82,66,38,39,82,76,72,48,84,52,66,66,60,54,52,52,27,51,51,49,37,40,73,54,56,56,29,44,78,65,38,86,42,48,81,53,93,98,39,81,46,70,47,17,27,22,54,58,94,48,80,73,55,92,66,84,77,81,69,83,81,81,84,82,128

Sequence (125 aa):
MSRKFSQYDEHWKGVAHIRIPLAVLDSPAWRVLAFSDKALYADLRAKLRSTNNGNINATLSEMKHRGWSSSATLWKSLRNLERMGLIAQTRQGGIGGMSKICNLYRFTDLPVHDFPKQEPVNNSV

Mean predicted aligned error: 9.11 Å

Radius of gyration: 17.72 Å; Cα contacts (8 Å, |Δi|>4): 123; chains: 1; bounding box: 33×32×69 Å

Organism: NCBI:txid641702

Foldseek 3Di:
DDPDDDPVVVVCVVPDDFDDDVCNCPDPLNVPDDPLLVLLLRVQSSVDDPACQQAGFDDQVVCVVVVDDDPVSSVVSVVSCVVSQQKHWNDDWDCDPNDTGTTTMGGPVDDHHDDPPPDPPPPDD